Protein AF-A0A380FDL9-F1 (afdb_monomer_lite)

pLDDT: mean 76.12, std 12.46, range [41.34, 96.5]

InterPro domains:
  IPR000866 Alkyl hydroperoxide reductase subunit C/ Thiol specific antioxidant [PF00578] (2-36)
  IPR036249 Thioredoxin-like superfamily [SSF52833] (2-46)

Structure (mmCIF, N/CA/C/O backbone):
data_AF-A0A380FDL9-F1
#
_entry.id   AF-A0A380FDL9-F1
#
loop_
_atom_site.group_PDB
_atom_site.id
_atom_site.type_symbol
_atom_site.label_atom_id
_atom_site.label_alt_id
_atom_site.label_comp_id
_atom_site.label_asym_id
_atom_site.label_entity_id
_atom_site.label_seq_id
_atom_site.pdbx_PDB_ins_code
_atom_site.Cartn_x
_atom_site.Cartn_y
_atom_site.Cartn_z
_atom_site.occupancy
_atom_site.B_iso_or_equiv
_atom_site.auth_seq_id
_atom_site.auth_comp_id
_atom_site.auth_asym_id
_atom_site.auth_atom_id
_atom_site.pdbx_PDB_model_num
ATOM 1 N N . MET A 1 1 ? 12.880 -1.397 2.758 1.00 55.06 1 MET A N 1
ATOM 2 C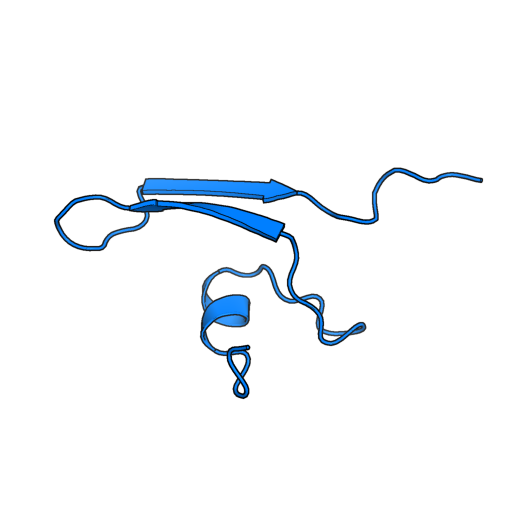 CA . MET A 1 1 ? 12.583 -2.357 1.676 1.00 55.06 1 MET A CA 1
ATOM 3 C C . MET A 1 1 ? 12.087 -3.630 2.339 1.00 55.06 1 MET A C 1
ATOM 5 O O . MET A 1 1 ? 12.774 -4.092 3.242 1.00 55.06 1 MET A O 1
ATOM 9 N N . ASP A 1 2 ? 10.913 -4.132 1.959 1.00 62.31 2 ASP A N 1
ATOM 10 C CA . ASP A 1 2 ? 10.393 -5.447 2.367 1.00 62.31 2 ASP A CA 1
ATOM 11 C C . ASP A 1 2 ? 11.117 -6.542 1.553 1.00 62.31 2 ASP A C 1
ATOM 13 O O . ASP A 1 2 ? 10.854 -6.655 0.356 1.00 62.31 2 ASP A O 1
ATOM 17 N N . PRO A 1 3 ? 12.076 -7.304 2.116 1.00 70.62 3 PRO A N 1
ATOM 18 C CA . PRO A 1 3 ? 12.935 -8.193 1.324 1.00 70.62 3 PRO A CA 1
ATOM 19 C C . PRO A 1 3 ? 12.194 -9.420 0.781 1.00 70.62 3 PRO A C 1
ATOM 21 O O . PRO A 1 3 ? 12.635 -10.017 -0.197 1.00 70.62 3 PRO A O 1
ATOM 24 N N . SER A 1 4 ? 11.090 -9.810 1.423 1.00 80.25 4 SER A N 1
ATOM 25 C CA . SER A 1 4 ? 10.280 -10.966 1.033 1.00 80.25 4 SER A CA 1
ATOM 26 C C . SER A 1 4 ? 9.199 -10.635 0.004 1.00 80.25 4 SER A C 1
ATOM 28 O O . SER A 1 4 ? 8.538 -11.556 -0.480 1.00 80.25 4 SER A O 1
ATOM 30 N N . GLN A 1 5 ? 9.008 -9.349 -0.325 1.00 76.94 5 GLN A N 1
ATOM 31 C CA . GLN A 1 5 ? 7.951 -8.850 -1.216 1.00 76.94 5 GLN A CA 1
ATOM 32 C C . GLN A 1 5 ? 6.534 -9.291 -0.796 1.00 76.94 5 GLN A C 1
ATOM 34 O O . GLN A 1 5 ? 5.596 -9.300 -1.596 1.00 76.94 5 GLN A O 1
ATOM 39 N N . THR A 1 6 ? 6.361 -9.689 0.464 1.00 77.69 6 THR A N 1
ATOM 40 C CA . THR A 1 6 ? 5.100 -10.194 1.008 1.00 77.69 6 THR A CA 1
ATOM 41 C C . THR A 1 6 ? 4.060 -9.091 1.034 1.00 77.69 6 THR A C 1
ATOM 43 O O . THR A 1 6 ? 2.921 -9.308 0.634 1.00 77.69 6 THR A O 1
ATOM 46 N N . ILE A 1 7 ? 4.452 -7.890 1.455 1.00 74.88 7 ILE A N 1
ATOM 47 C CA . ILE A 1 7 ? 3.528 -6.759 1.543 1.00 74.88 7 ILE A CA 1
ATOM 48 C C . ILE A 1 7 ? 3.064 -6.370 0.136 1.00 74.88 7 ILE A C 1
ATOM 50 O O . ILE A 1 7 ? 1.878 -6.173 -0.100 1.00 74.88 7 ILE A O 1
ATOM 54 N N . THR A 1 8 ? 3.984 -6.325 -0.822 1.00 74.38 8 THR A N 1
ATOM 55 C CA . THR A 1 8 ? 3.699 -5.875 -2.188 1.00 74.38 8 THR A CA 1
ATOM 56 C C . THR A 1 8 ? 2.879 -6.888 -2.985 1.00 74.38 8 THR A 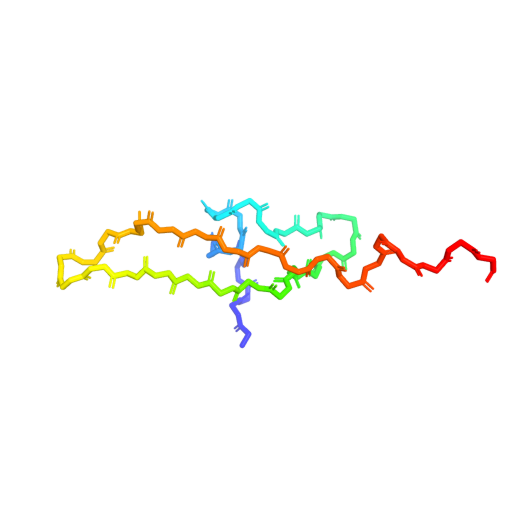C 1
ATOM 58 O O . THR A 1 8 ? 2.046 -6.479 -3.785 1.00 74.38 8 THR A O 1
ATOM 61 N N . ARG A 1 9 ? 3.039 -8.194 -2.720 1.00 78.94 9 ARG A N 1
ATOM 62 C CA . ARG A 1 9 ? 2.160 -9.249 -3.258 1.00 78.94 9 ARG A CA 1
ATOM 63 C C . ARG A 1 9 ? 0.775 -9.236 -2.630 1.00 78.94 9 ARG A C 1
ATOM 65 O O . ARG A 1 9 ? -0.211 -9.374 -3.339 1.00 78.94 9 ARG A O 1
ATOM 72 N N . ASN A 1 10 ? 0.689 -9.035 -1.316 1.00 80.00 10 ASN A N 1
ATOM 73 C CA . ASN A 1 10 ? -0.598 -8.990 -0.619 1.00 80.00 10 ASN A CA 1
ATOM 74 C C . ASN A 1 10 ? -1.494 -7.845 -1.112 1.00 80.00 10 ASN A C 1
ATOM 76 O O . ASN A 1 10 ? -2.714 -7.966 -1.054 1.00 80.00 10 ASN A O 1
ATOM 80 N N . PHE A 1 11 ? -0.894 -6.751 -1.589 1.00 77.62 11 PHE A N 1
ATOM 81 C CA . PHE A 1 11 ? -1.611 -5.612 -2.166 1.00 77.62 11 PHE A CA 1
ATOM 82 C C . PHE A 1 11 ? -1.643 -5.604 -3.697 1.00 77.62 11 PHE A C 1
ATOM 84 O O . PHE A 1 11 ? -2.154 -4.647 -4.268 1.00 77.62 11 PHE A O 1
ATOM 91 N N . ASP A 1 12 ? -1.117 -6.645 -4.349 1.00 75.56 12 ASP A N 1
ATOM 92 C CA . ASP A 1 12 ? -1.071 -6.777 -5.812 1.00 75.56 12 ASP A CA 1
ATOM 93 C C . ASP A 1 12 ? -0.401 -5.574 -6.516 1.00 75.56 12 ASP A C 1
ATOM 95 O O . ASP A 1 12 ? -0.770 -5.152 -7.609 1.00 75.56 12 ASP A O 1
ATOM 99 N N . VAL A 1 13 ? 0.596 -4.981 -5.849 1.00 78.38 13 VAL A N 1
ATOM 100 C CA . VAL A 1 13 ? 1.361 -3.813 -6.330 1.00 78.38 13 VAL A CA 1
ATOM 101 C C . VAL A 1 13 ? 2.776 -4.173 -6.771 1.00 78.38 13 VAL A C 1
ATOM 103 O O . VAL A 1 13 ? 3.566 -3.286 -7.093 1.00 78.38 13 VAL A O 1
ATOM 106 N N . LEU A 1 14 ? 3.135 -5.454 -6.734 1.00 82.00 14 LEU A N 1
ATOM 107 C CA . LEU A 1 14 ? 4.428 -5.933 -7.198 1.00 82.00 14 LEU A CA 1
ATOM 108 C C . LEU A 1 14 ? 4.398 -6.132 -8.715 1.00 82.00 14 LEU A C 1
ATOM 110 O O . LEU A 1 14 ? 3.617 -6.927 -9.227 1.00 82.00 14 LEU A O 1
ATOM 114 N N . ASP A 1 15 ? 5.302 -5.464 -9.422 1.00 79.75 15 ASP A N 1
ATOM 115 C CA . ASP A 1 15 ? 5.690 -5.867 -10.766 1.00 79.75 15 ASP A CA 1
ATOM 116 C C . ASP A 1 15 ? 6.641 -7.066 -10.643 1.00 79.75 15 ASP A C 1
ATOM 118 O O . ASP A 1 15 ? 7.795 -6.922 -10.231 1.00 79.75 15 ASP A O 1
ATOM 122 N N . GLU A 1 16 ? 6.138 -8.266 -10.932 1.00 79.50 16 GLU A N 1
ATOM 123 C CA . GLU A 1 16 ? 6.901 -9.516 -10.814 1.00 79.50 16 GLU A CA 1
ATOM 124 C C . GLU A 1 16 ? 8.047 -9.610 -11.841 1.00 79.50 16 GLU A C 1
ATOM 126 O O . GLU A 1 16 ? 9.027 -10.309 -11.585 1.00 79.50 16 GLU A O 1
ATOM 131 N N . GLU A 1 17 ? 7.969 -8.895 -12.971 1.00 79.69 17 GLU A N 1
ATOM 132 C CA . GLU A 1 17 ? 9.020 -8.877 -13.998 1.00 79.69 17 GLU A CA 1
ATOM 133 C C . GLU A 1 17 ? 10.170 -7.954 -13.585 1.00 79.69 17 GLU A C 1
ATOM 135 O O . GLU A 1 17 ? 11.343 -8.332 -13.648 1.00 79.69 17 GLU A O 1
ATOM 140 N N . ALA A 1 18 ? 9.839 -6.752 -13.110 1.00 79.44 18 ALA A N 1
ATOM 141 C CA . ALA A 1 18 ? 10.828 -5.788 -12.638 1.00 79.44 18 ALA A CA 1
ATOM 142 C C . ALA A 1 18 ? 11.331 -6.091 -11.215 1.00 79.44 18 ALA A C 1
ATOM 144 O O . ALA A 1 18 ? 12.367 -5.568 -10.800 1.00 79.44 18 ALA A O 1
ATOM 145 N N . GLY A 1 19 ? 10.593 -6.894 -10.442 1.00 78.44 19 GLY A N 1
ATOM 146 C CA . GLY A 1 19 ? 10.833 -7.114 -9.014 1.00 78.44 19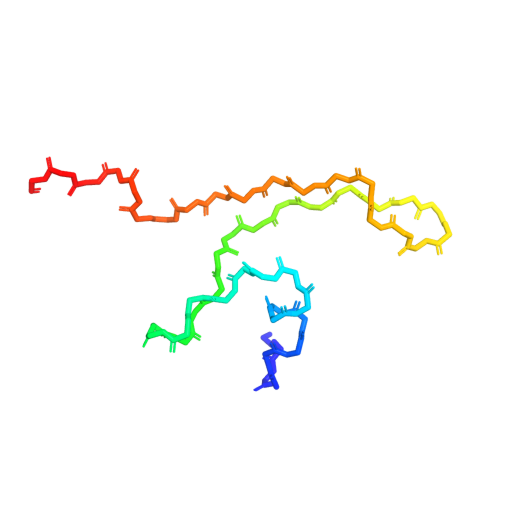 GLY A CA 1
ATOM 147 C C . GLY A 1 19 ? 10.646 -5.847 -8.171 1.00 78.44 19 GLY A C 1
ATOM 148 O O . GLY A 1 19 ? 11.198 -5.748 -7.071 1.00 78.44 19 GLY A O 1
ATOM 149 N N . LEU A 1 20 ? 9.913 -4.863 -8.697 1.00 76.56 20 LEU A N 1
ATOM 150 C CA . LEU A 1 20 ? 9.721 -3.543 -8.104 1.00 76.56 20 LEU A CA 1
ATOM 151 C C . LEU A 1 20 ? 8.251 -3.322 -7.766 1.00 76.56 20 LEU A C 1
ATOM 153 O O . LEU A 1 20 ? 7.355 -3.712 -8.504 1.00 76.56 20 LEU A O 1
ATOM 157 N N . ALA A 1 21 ? 8.001 -2.665 -6.640 1.00 75.44 21 ALA A N 1
ATOM 158 C CA . ALA A 1 21 ? 6.650 -2.295 -6.253 1.00 75.44 21 ALA A CA 1
ATOM 159 C C . ALA A 1 21 ? 6.243 -0.959 -6.877 1.00 75.44 21 ALA A C 1
ATOM 161 O O . ALA A 1 21 ? 7.031 -0.011 -6.880 1.00 75.44 21 ALA A O 1
ATOM 162 N N . GLN A 1 22 ? 4.996 -0.865 -7.333 1.00 78.94 22 GLN A N 1
ATOM 163 C CA . GLN A 1 22 ? 4.376 0.398 -7.722 1.00 78.94 22 GLN A CA 1
ATOM 164 C C . GLN A 1 22 ? 4.182 1.297 -6.493 1.00 78.94 22 GLN A C 1
ATOM 166 O O . GLN A 1 22 ? 3.973 0.820 -5.371 1.00 78.94 22 GLN A O 1
ATOM 171 N N . ARG A 1 23 ? 4.246 2.620 -6.684 1.00 81.62 23 ARG A N 1
ATOM 172 C CA . ARG A 1 23 ? 4.013 3.575 -5.592 1.00 81.62 23 ARG A CA 1
ATOM 173 C C . ARG A 1 23 ? 2.523 3.598 -5.253 1.00 81.62 23 ARG A C 1
ATOM 175 O O . ARG A 1 23 ? 1.714 4.113 -6.019 1.00 81.62 23 ARG A O 1
ATOM 182 N N . GLY A 1 24 ? 2.174 3.050 -4.093 1.00 78.94 24 GLY A N 1
ATOM 183 C CA . GLY A 1 24 ? 0.804 3.019 -3.583 1.00 78.94 24 GLY A CA 1
ATOM 184 C C . GLY A 1 24 ? 0.588 3.954 -2.394 1.00 78.94 24 GLY A C 1
ATOM 185 O O . GLY A 1 24 ? 1.458 4.077 -1.529 1.00 78.94 24 GLY A O 1
ATOM 186 N N . THR A 1 25 ? -0.593 4.566 -2.332 1.00 85.69 25 THR A N 1
ATOM 187 C CA . THR A 1 25 ? -1.137 5.203 -1.127 1.00 85.69 25 THR A CA 1
ATOM 188 C C . THR A 1 25 ? -2.288 4.347 -0.612 1.00 85.69 25 THR A C 1
ATOM 190 O O . THR A 1 25 ? -3.179 3.980 -1.376 1.00 85.69 25 THR A O 1
ATOM 193 N N . PHE A 1 26 ? -2.290 4.049 0.687 1.00 86.62 26 PHE A N 1
ATOM 194 C CA . PHE A 1 26 ? -3.316 3.227 1.326 1.00 86.62 26 PHE A CA 1
ATOM 195 C C . PHE A 1 26 ? -4.005 4.016 2.433 1.00 86.62 26 PHE A C 1
ATOM 197 O O . PHE A 1 26 ? -3.341 4.653 3.253 1.00 86.62 26 PHE A O 1
ATOM 204 N N . ILE A 1 27 ? -5.334 3.949 2.469 1.00 88.75 27 ILE A N 1
ATOM 205 C CA . ILE A 1 27 ? -6.133 4.440 3.592 1.00 88.75 27 ILE A CA 1
ATOM 206 C C . ILE A 1 27 ? -6.453 3.237 4.471 1.00 88.75 27 ILE A C 1
ATOM 208 O O . ILE A 1 27 ? -7.103 2.293 4.020 1.00 88.75 27 ILE A O 1
ATOM 212 N N . VAL A 1 28 ? -5.983 3.283 5.714 1.00 89.00 28 VAL A N 1
ATOM 213 C CA . VAL A 1 28 ? -6.164 2.223 6.709 1.00 89.00 28 VAL A CA 1
ATOM 214 C C . VAL A 1 28 ? -6.981 2.786 7.861 1.00 89.00 28 VAL A C 1
ATOM 216 O O . VAL A 1 28 ? -6.708 3.894 8.329 1.00 89.00 28 VAL A O 1
ATOM 219 N N . ASP A 1 29 ? -8.002 2.055 8.288 1.00 92.19 29 ASP A N 1
ATOM 220 C CA . ASP A 1 29 ? -8.785 2.424 9.464 1.00 92.19 29 ASP A CA 1
ATOM 221 C C . ASP A 1 29 ? -8.051 2.076 10.782 1.00 92.19 29 ASP A C 1
ATOM 223 O O . ASP A 1 29 ? -6.989 1.445 10.763 1.00 92.19 29 ASP A O 1
ATOM 227 N N . PRO A 1 30 ? -8.573 2.497 11.950 1.00 96.50 30 PRO A N 1
ATOM 228 C CA . PRO A 1 30 ? -7.954 2.190 13.241 1.00 96.50 30 PRO A CA 1
ATOM 229 C C . PRO A 1 30 ? -7.883 0.696 13.591 1.00 96.50 30 PRO A C 1
ATOM 231 O O . PRO A 1 30 ? -7.061 0.325 14.427 1.00 96.50 30 PRO A O 1
ATOM 234 N N . ASP A 1 31 ? -8.708 -0.146 12.963 1.00 95.31 31 ASP A N 1
ATOM 235 C CA . ASP A 1 31 ? -8.706 -1.601 13.149 1.00 95.31 31 ASP A CA 1
ATOM 236 C C . ASP A 1 31 ? -7.649 -2.291 12.261 1.00 95.31 31 ASP A C 1
ATOM 238 O O . ASP A 1 31 ? -7.443 -3.504 12.346 1.00 95.31 31 ASP A O 1
ATOM 242 N N . GLY A 1 32 ? -6.934 -1.521 11.433 1.00 84.19 32 GLY 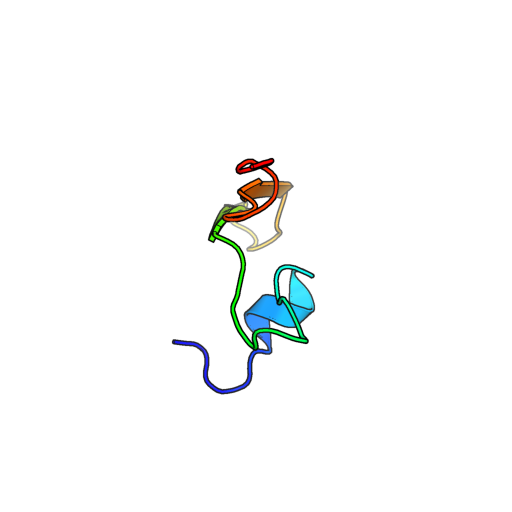A N 1
ATOM 243 C CA . GLY A 1 32 ? -5.869 -2.004 10.559 1.00 84.19 32 GLY A CA 1
ATOM 244 C C . GLY A 1 32 ? -6.366 -2.538 9.216 1.00 84.19 32 GLY A C 1
ATOM 245 O O . GLY A 1 32 ? -5.589 -3.164 8.492 1.00 84.19 32 GLY A O 1
ATOM 246 N N . VAL A 1 33 ? -7.634 -2.309 8.860 1.00 87.25 33 VAL A N 1
ATOM 247 C CA . VAL A 1 33 ? -8.213 -2.762 7.591 1.00 87.25 33 VAL A CA 1
ATOM 248 C C . VAL A 1 33 ? -7.998 -1.701 6.515 1.00 87.25 33 VAL A C 1
ATOM 250 O O . VAL A 1 33 ? -8.212 -0.505 6.728 1.00 87.25 33 VAL A O 1
ATOM 253 N N . VAL A 1 34 ? -7.566 -2.137 5.328 1.00 85.12 34 VAL A N 1
ATOM 254 C CA . VAL A 1 34 ? -7.430 -1.250 4.168 1.00 85.12 34 VAL A CA 1
ATOM 255 C C . VAL A 1 34 ? -8.810 -0.931 3.610 1.00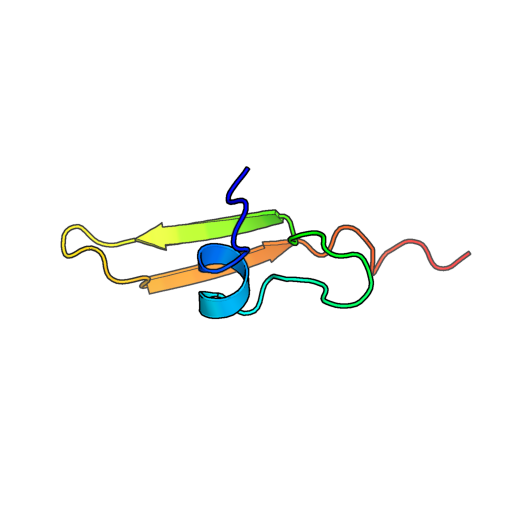 85.12 34 VAL A C 1
ATOM 257 O O . VAL A 1 34 ? -9.526 -1.817 3.152 1.00 85.12 34 VAL A O 1
ATOM 260 N N . GLN A 1 35 ? -9.156 0.352 3.629 1.00 88.94 35 GLN A N 1
ATOM 261 C CA . GLN A 1 35 ? -10.438 0.872 3.156 1.00 88.94 35 GLN A CA 1
ATOM 262 C C . GLN A 1 35 ? -10.347 1.426 1.729 1.00 88.94 35 GLN A C 1
ATOM 264 O O . GLN A 1 35 ? -11.338 1.435 1.002 1.00 88.94 35 GLN A O 1
ATOM 269 N N . ALA A 1 36 ? -9.163 1.879 1.305 1.00 85.38 36 ALA A N 1
ATOM 270 C CA . ALA A 1 36 ? -8.909 2.307 -0.068 1.00 85.38 36 ALA A CA 1
ATOM 271 C C . ALA A 1 36 ? -7.431 2.145 -0.447 1.00 85.38 36 ALA A C 1
ATOM 273 O O . ALA A 1 36 ? -6.545 2.269 0.404 1.00 85.38 36 ALA A O 1
ATOM 274 N N . ALA A 1 37 ? -7.179 1.930 -1.738 1.00 84.25 37 ALA A N 1
ATOM 275 C CA . ALA A 1 37 ? -5.849 1.905 -2.331 1.00 84.25 37 ALA A CA 1
ATOM 276 C C . ALA A 1 37 ? -5.833 2.755 -3.608 1.00 84.25 37 ALA A C 1
ATOM 278 O O . ALA A 1 37 ? -6.694 2.602 -4.474 1.00 84.25 37 ALA A O 1
ATOM 279 N N . GLU A 1 38 ? -4.846 3.637 -3.724 1.00 84.06 38 GLU A N 1
ATOM 280 C CA . GLU A 1 38 ? -4.516 4.345 -4.959 1.00 84.06 38 GLU A CA 1
ATOM 281 C C . GLU A 1 38 ? -3.128 3.904 -5.405 1.00 84.06 38 GLU A C 1
ATOM 283 O O . GLU A 1 38 ? -2.153 4.066 -4.668 1.00 84.06 38 GLU A O 1
ATOM 288 N N . ILE A 1 39 ? -3.036 3.352 -6.612 1.00 80.56 39 ILE A N 1
ATOM 289 C CA . ILE A 1 39 ? -1.781 2.864 -7.170 1.00 80.56 39 ILE A CA 1
ATOM 290 C C . ILE A 1 39 ? -1.345 3.790 -8.301 1.00 80.56 39 ILE A C 1
ATOM 292 O O . ILE A 1 39 ? -2.063 3.977 -9.283 1.00 80.56 39 ILE A O 1
ATOM 296 N N . ASN A 1 40 ? -0.154 4.366 -8.163 1.00 73.56 40 ASN A N 1
ATOM 297 C CA . ASN A 1 40 ? 0.481 5.170 -9.193 1.00 73.56 40 ASN A CA 1
ATOM 298 C C . ASN A 1 40 ? 1.437 4.266 -9.977 1.00 73.56 40 ASN A C 1
ATOM 300 O O . A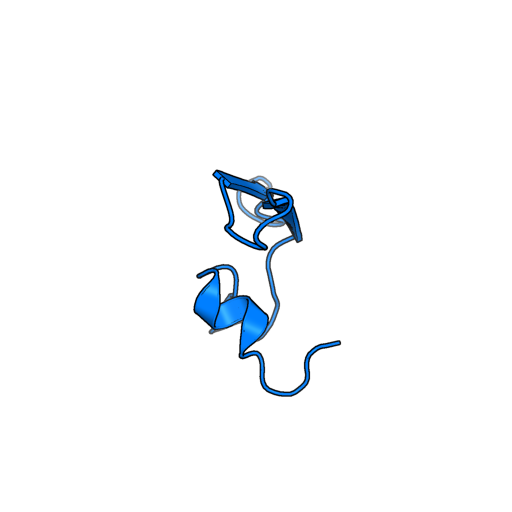SN A 1 40 ? 2.506 3.893 -9.489 1.00 73.56 40 ASN A O 1
ATOM 304 N N . ALA A 1 41 ? 1.043 3.902 -11.196 1.00 67.69 41 ALA A N 1
ATOM 305 C CA . ALA A 1 41 ? 1.920 3.182 -12.104 1.00 67.69 41 ALA A CA 1
ATOM 306 C C . ALA A 1 41 ? 3.020 4.134 -12.594 1.00 67.69 41 ALA A C 1
ATOM 308 O O . ALA A 1 41 ? 2.749 5.062 -13.355 1.00 67.69 41 ALA A O 1
ATOM 309 N N . ASP A 1 42 ? 4.271 3.881 -12.210 1.00 62.91 42 ASP A N 1
ATOM 310 C CA . ASP A 1 42 ? 5.423 4.701 -12.618 1.00 62.91 42 ASP A CA 1
ATOM 311 C C . ASP A 1 42 ? 5.727 4.619 -14.141 1.00 62.91 42 ASP A C 1
ATOM 313 O O . ASP A 1 42 ? 6.631 5.301 -14.628 1.00 62.91 42 ASP A O 1
ATOM 317 N N . GLY A 1 43 ? 4.973 3.820 -14.919 1.00 56.78 43 GLY A N 1
ATOM 318 C CA . GLY A 1 43 ? 5.294 3.487 -16.316 1.00 56.78 43 GLY A CA 1
ATOM 319 C C . GLY A 1 43 ? 4.182 3.572 -17.375 1.00 56.78 43 GLY A C 1
ATOM 320 O O . GLY A 1 43 ? 4.514 3.635 -18.559 1.00 56.78 43 GLY A O 1
ATOM 321 N N . ILE A 1 44 ? 2.885 3.637 -17.035 1.00 54.69 44 ILE A N 1
ATOM 322 C CA . ILE A 1 44 ? 1.812 3.761 -18.053 1.00 54.69 44 ILE A CA 1
ATOM 323 C C . ILE A 1 44 ? 1.669 5.238 -18.457 1.00 54.69 44 ILE A C 1
ATOM 325 O O . ILE A 1 44 ? 0.692 5.905 -18.138 1.00 54.69 44 ILE A O 1
ATOM 329 N N . GLY A 1 45 ? 2.695 5.805 -19.094 1.00 47.19 45 GLY A N 1
ATOM 330 C CA . GLY A 1 45 ? 2.696 7.244 -19.376 1.00 47.19 45 GLY A CA 1
ATOM 331 C C . GLY A 1 45 ? 3.834 7.800 -20.217 1.00 47.19 45 GLY A C 1
ATOM 332 O O . GLY A 1 45 ? 3.906 9.014 -20.391 1.00 47.19 45 GLY A O 1
ATOM 333 N N . ARG A 1 46 ? 4.721 6.972 -20.775 1.00 54.75 46 ARG A N 1
ATOM 334 C CA . ARG A 1 46 ? 5.694 7.448 -21.770 1.00 54.75 46 ARG A CA 1
ATOM 335 C C . ARG A 1 46 ? 5.626 6.608 -23.032 1.00 54.75 46 ARG A C 1
ATOM 337 O O . ARG A 1 46 ? 6.539 5.875 -23.379 1.00 54.75 46 ARG A O 1
ATOM 344 N N . GLY A 1 47 ? 4.498 6.742 -23.724 1.00 48.31 47 GLY A N 1
ATOM 345 C CA . GLY A 1 47 ? 4.410 6.424 -25.143 1.00 48.31 47 GLY A CA 1
ATOM 346 C C . GLY A 1 47 ? 5.196 7.447 -25.968 1.00 48.31 47 GLY A C 1
ATOM 347 O O . GLY A 1 47 ? 4.619 8.430 -26.423 1.00 48.31 47 GLY A O 1
ATOM 348 N N . ARG A 1 48 ? 6.507 7.223 -26.088 1.00 41.34 48 ARG A N 1
ATOM 349 C CA . ARG A 1 48 ? 7.414 7.405 -27.240 1.00 41.34 48 ARG A CA 1
ATOM 350 C C . ARG A 1 48 ? 8.857 7.389 -26.746 1.00 41.34 48 ARG A C 1
ATOM 352 O O . ARG A 1 48 ? 9.147 8.105 -25.765 1.00 41.34 48 ARG A O 1
#

Organism: Staphylococcus gallinarum (NCBI:txid1293)

Foldseek 3Di:
DPPVCPVQVVVVQAPPVVRDGFDKDFDADPVRDTPDIDTDHPPPPDPD

Sequence (48 aa):
MDPSQTITRNFDVLDEEAGLAQRGTFIVDPDGVVQAAEINADGIGRGR

Secondary structure (DSSP, 8-state):
--TT-HHHHHTT-EETTTTEE-EEEEEE-TTS-EEEEEEE-SSTT---

Radius of gyration: 12.52 Å; chains: 1; bounding box: 23×18×40 Å